Protein AF-A0A7S0J703-F1 (afdb_monomer_lite)

Secondary structure (DSSP, 8-state):
--TTHHHHHHHHHHHHHHHHT-B-TT--B-SS-HHHHHHHHHHHHHHHHHHHS-HHHHHHHHHHT-S---S--SS-S--HHHHHHHHHH-TT-HHHHHHHHHHHHHHHHH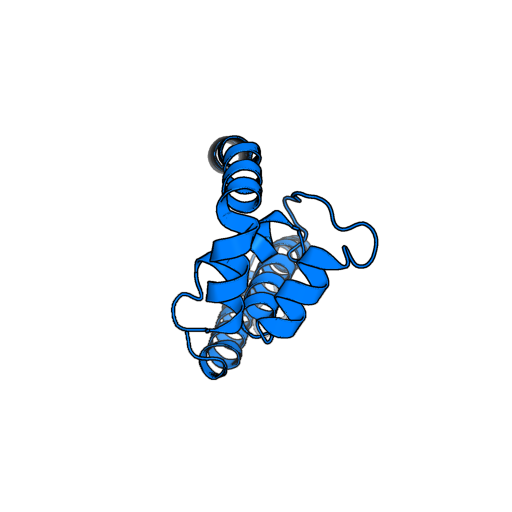HHHHHHHHHHHHHHHHHHHHH--

Sequence (133 aa):
FRVDDGAALLHDVQLLRDFFVAADEAGVAHGLPREEVQRCIARLEGLVLLMCRPSSELVLDFQVSVGAAPEWHPTEPLTKYSLARVLLHRRADPVATAFVSENKAQLRSLLAKHRPKLELVKERHSEQILSGF

Foldseek 3Di:
DDLVVLVVVLVVLVVVLCVQQDDDPVRHTPHDDNVVSCQVSVLVNLLSVLLNDDLVVLLCCLVVVPDPADLDDPRHNDHNLSSLVSLVVPCVDPSSVVSCVVCVVVSVVSNVVCVVVVVVVVVVVVVVVVVVD

pLDDT: mean 81.32, std 13.59, range [42.0, 95.19]

Organism: NCBI:txid127549

Structure (mmCIF, N/CA/C/O backbone):
data_AF-A0A7S0J703-F1
#
_entry.id   AF-A0A7S0J703-F1
#
loop_
_atom_site.group_PDB
_atom_site.id
_atom_site.type_symbol
_atom_site.label_atom_id
_atom_site.label_alt_id
_atom_site.label_comp_id
_atom_site.label_asym_id
_atom_site.label_entity_id
_atom_site.label_seq_id
_atom_site.pdbx_PDB_ins_code
_atom_site.Cartn_x
_atom_site.Cartn_y
_atom_site.Cartn_z
_atom_site.occupancy
_atom_site.B_iso_or_equiv
_atom_site.auth_seq_id
_atom_site.auth_comp_id
_atom_site.auth_asym_id
_atom_site.auth_atom_id
_atom_site.pdbx_PDB_model_num
ATOM 1 N N . PHE A 1 1 ? 5.628 -13.374 -1.933 1.00 49.22 1 PHE A N 1
ATOM 2 C CA . PHE A 1 1 ? 4.383 -12.606 -2.012 1.00 49.22 1 PHE A CA 1
ATOM 3 C C . PHE A 1 1 ? 3.707 -12.971 -3.313 1.00 49.22 1 PHE A C 1
ATOM 5 O O . PHE A 1 1 ? 4.147 -12.536 -4.374 1.00 49.22 1 PHE A O 1
ATOM 12 N N . ARG A 1 2 ? 2.754 -13.893 -3.238 1.00 54.97 2 ARG A N 1
ATOM 13 C CA . ARG A 1 2 ? 1.817 -14.186 -4.320 1.00 54.97 2 ARG A CA 1
ATOM 14 C C . ARG A 1 2 ? 0.680 -13.167 -4.238 1.00 54.97 2 ARG A C 1
ATOM 16 O O . ARG A 1 2 ? 0.432 -12.617 -3.170 1.00 54.97 2 ARG A O 1
ATOM 23 N N . VAL A 1 3 ? 0.017 -12.891 -5.358 1.00 55.12 3 VAL A N 1
ATOM 24 C CA . VAL A 1 3 ? -1.124 -11.953 -5.406 1.00 55.12 3 VAL A CA 1
ATOM 25 C C . VAL A 1 3 ? -2.235 -12.391 -4.433 1.00 55.12 3 VAL A C 1
ATOM 27 O O . VAL A 1 3 ? -2.869 -11.547 -3.808 1.00 55.12 3 VAL A O 1
ATOM 30 N N . ASP A 1 4 ? -2.366 -13.701 -4.208 1.00 60.19 4 ASP A N 1
ATOM 31 C CA . ASP A 1 4 ? -3.356 -14.307 -3.308 1.00 60.19 4 ASP A CA 1
ATOM 32 C C . ASP A 1 4 ? -3.070 -14.085 -1.808 1.00 60.19 4 ASP A C 1
ATOM 34 O O . ASP A 1 4 ? -3.992 -14.137 -0.995 1.00 60.19 4 ASP A O 1
ATOM 38 N N . ASP A 1 5 ? -1.827 -13.758 -1.425 1.00 69.88 5 ASP A N 1
ATOM 39 C CA . ASP A 1 5 ? -1.462 -13.461 -0.024 1.00 69.88 5 ASP A CA 1
ATOM 40 C C . ASP A 1 5 ? -2.113 -12.146 0.464 1.00 69.88 5 ASP A C 1
ATOM 42 O O . ASP A 1 5 ? -2.181 -11.860 1.660 1.00 69.88 5 ASP A O 1
ATOM 46 N N . GLY A 1 6 ? -2.594 -11.327 -0.476 1.00 73.50 6 GLY A N 1
ATOM 47 C CA . GLY A 1 6 ? -3.170 -10.015 -0.228 1.00 73.50 6 GLY A CA 1
ATOM 48 C C . GLY A 1 6 ? -4.477 -10.023 0.557 1.00 73.50 6 GLY A C 1
ATOM 49 O O . GLY A 1 6 ? -4.654 -9.215 1.467 1.00 73.50 6 GLY A O 1
ATOM 50 N N . ALA A 1 7 ? -5.383 -10.946 0.227 1.00 76.88 7 ALA A N 1
ATOM 51 C CA . ALA A 1 7 ? -6.689 -11.042 0.878 1.00 76.88 7 ALA A CA 1
ATOM 52 C C . ALA A 1 7 ? -6.562 -11.507 2.336 1.00 76.88 7 ALA A C 1
ATOM 54 O O . ALA A 1 7 ? -7.205 -10.942 3.219 1.00 76.88 7 ALA A O 1
ATOM 55 N N . ALA A 1 8 ? -5.684 -12.483 2.589 1.00 84.00 8 ALA A N 1
ATOM 56 C CA . ALA A 1 8 ? -5.376 -12.948 3.939 1.00 84.00 8 ALA A CA 1
ATOM 57 C C . ALA A 1 8 ? -4.751 -11.828 4.783 1.00 84.00 8 ALA A C 1
ATOM 59 O O . ALA A 1 8 ? -5.215 -11.555 5.884 1.00 84.00 8 ALA A O 1
ATOM 60 N N . LEU A 1 9 ? -3.777 -11.096 4.232 1.00 85.81 9 LEU A N 1
ATOM 61 C CA . LEU A 1 9 ? -3.149 -9.993 4.957 1.00 85.81 9 LEU A CA 1
ATOM 62 C C . LEU A 1 9 ? -4.119 -8.830 5.223 1.00 85.81 9 LEU A C 1
ATOM 64 O O . LEU A 1 9 ? -4.038 -8.187 6.267 1.00 85.81 9 LEU A O 1
ATOM 68 N N . LEU A 1 10 ? -5.044 -8.543 4.302 1.00 87.06 10 LEU A N 1
ATOM 69 C CA . LEU A 1 10 ? -6.074 -7.529 4.529 1.00 87.06 10 LEU A CA 1
ATOM 70 C C . LEU A 1 10 ? -7.024 -7.952 5.657 1.00 87.06 10 LEU A C 1
ATOM 72 O O . LEU A 1 10 ? -7.388 -7.121 6.487 1.00 87.06 10 LEU A O 1
ATOM 76 N N . HIS A 1 11 ? -7.378 -9.237 5.715 1.00 87.88 11 HIS A N 1
ATOM 77 C CA . HIS A 1 11 ? -8.154 -9.793 6.818 1.00 87.88 11 HIS A CA 1
ATOM 78 C C . HIS A 1 11 ? -7.411 -9.669 8.157 1.00 87.88 11 HIS A C 1
ATOM 80 O O . HIS A 1 11 ? -7.991 -9.191 9.129 1.00 87.88 11 HIS A O 1
ATOM 86 N N . ASP A 1 12 ? -6.114 -9.983 8.199 1.00 89.31 12 ASP A N 1
ATOM 87 C CA . ASP A 1 12 ? -5.293 -9.819 9.407 1.00 89.31 12 ASP A CA 1
ATOM 88 C C . ASP A 1 12 ? -5.249 -8.355 9.881 1.00 89.31 12 ASP A C 1
ATOM 90 O O . ASP A 1 12 ? -5.334 -8.071 11.076 1.00 89.31 12 ASP A O 1
ATOM 94 N N . VAL A 1 13 ? -5.171 -7.397 8.951 1.00 90.50 13 VAL A N 1
ATOM 95 C CA . VAL A 1 13 ? -5.228 -5.962 9.278 1.00 90.50 13 VAL A CA 1
ATOM 96 C C . VAL A 1 13 ? -6.594 -5.565 9.852 1.00 90.50 13 VAL A C 1
ATOM 98 O O . VAL A 1 13 ? -6.654 -4.762 10.786 1.00 90.50 13 VAL A O 1
ATOM 101 N N . GLN A 1 14 ? -7.688 -6.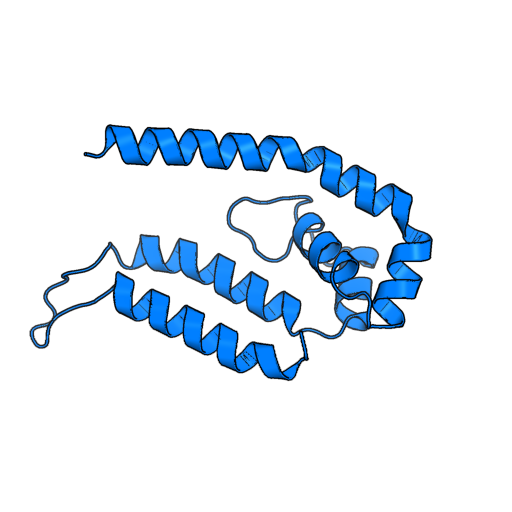148 9.358 1.00 89.38 14 GLN A N 1
ATOM 102 C CA . GLN A 1 14 ? -9.026 -5.929 9.918 1.00 89.38 14 GLN A CA 1
ATOM 103 C C . GLN A 1 14 ? -9.157 -6.517 11.328 1.00 89.38 14 GLN A C 1
ATOM 105 O O . GLN A 1 14 ? -9.688 -5.847 12.211 1.00 89.38 14 GLN A O 1
ATOM 110 N N . LEU A 1 15 ? -8.608 -7.710 11.571 1.00 90.62 15 LEU A N 1
ATOM 111 C CA . LEU A 1 15 ? -8.570 -8.307 12.908 1.00 90.62 15 LEU A CA 1
ATOM 112 C C . LEU A 1 15 ? -7.792 -7.432 13.897 1.00 90.62 15 LEU A C 1
ATOM 114 O O . LEU A 1 15 ? -8.246 -7.222 15.020 1.00 90.62 15 LEU A O 1
ATOM 118 N N . LEU A 1 16 ? -6.656 -6.862 13.477 1.00 90.38 16 LEU A N 1
ATOM 119 C CA . LEU A 1 16 ? -5.899 -5.914 14.302 1.00 90.38 16 LEU A CA 1
ATOM 120 C C . LEU A 1 16 ? -6.732 -4.679 14.653 1.00 90.38 16 LEU A C 1
ATOM 122 O O . LEU A 1 16 ? -6.746 -4.260 15.809 1.00 90.38 16 LEU A O 1
ATOM 126 N N . ARG A 1 17 ? -7.446 -4.103 13.679 1.00 91.31 17 ARG A N 1
ATOM 127 C CA . ARG A 1 17 ? -8.349 -2.972 13.930 1.00 91.31 17 ARG A CA 1
ATOM 128 C C . ARG A 1 17 ? -9.370 -3.323 15.003 1.00 91.31 17 ARG A C 1
ATOM 130 O O . ARG A 1 17 ? -9.524 -2.557 15.949 1.00 91.31 17 ARG A O 1
ATOM 137 N N . ASP A 1 18 ? -10.046 -4.454 14.839 1.00 89.31 18 ASP A N 1
ATOM 138 C CA . ASP A 1 18 ? -11.145 -4.873 15.707 1.00 89.31 18 ASP A CA 1
ATOM 139 C C . ASP A 1 18 ? -10.647 -5.173 17.128 1.00 89.31 18 ASP A C 1
ATOM 141 O O . ASP A 1 18 ? -11.291 -4.776 18.098 1.00 89.31 18 ASP A O 1
ATOM 145 N N . PHE A 1 19 ? -9.449 -5.750 17.256 1.00 90.75 19 PHE A N 1
ATOM 146 C CA . PHE A 1 19 ? -8.770 -5.927 18.537 1.00 90.75 19 PHE A CA 1
ATOM 147 C C . PHE A 1 19 ? -8.488 -4.590 19.240 1.00 90.75 19 PHE A C 1
ATOM 149 O O . PHE A 1 19 ? -8.769 -4.438 20.426 1.00 90.75 19 PHE A O 1
ATOM 156 N N . PHE A 1 20 ? -7.963 -3.593 18.521 1.00 91.50 20 PHE A N 1
ATOM 157 C CA . PHE A 1 20 ? -7.607 -2.308 19.130 1.00 91.50 20 PHE A CA 1
ATOM 158 C C . PHE A 1 20 ? -8.804 -1.404 19.432 1.00 91.50 20 PHE A C 1
ATOM 160 O O . PHE A 1 20 ? -8.668 -0.541 20.290 1.00 91.50 20 PHE A O 1
ATOM 167 N N . VAL A 1 21 ? -9.957 -1.575 18.776 1.00 92.19 21 VAL A N 1
ATOM 168 C CA . VAL A 1 21 ? -11.198 -0.826 19.085 1.00 92.19 21 VAL A CA 1
ATOM 169 C C . VAL A 1 21 ? -12.190 -1.639 19.915 1.00 92.19 21 VAL A C 1
ATOM 171 O O . VAL A 1 21 ? -13.380 -1.313 19.929 1.00 92.19 21 VAL A O 1
ATOM 174 N N . ALA A 1 22 ? -11.717 -2.710 20.559 1.00 89.38 22 ALA A N 1
ATOM 175 C CA . ALA A 1 22 ? -12.558 -3.662 21.264 1.00 89.38 22 ALA A CA 1
ATOM 176 C C . ALA A 1 22 ? -13.512 -2.968 22.247 1.00 89.38 22 ALA A C 1
ATOM 178 O O . ALA A 1 22 ? -13.133 -2.076 23.015 1.00 89.38 22 ALA A O 1
ATOM 179 N N . ALA A 1 23 ? -14.760 -3.415 22.211 1.00 87.88 23 ALA A N 1
ATOM 180 C CA . ALA A 1 23 ? -15.800 -3.052 23.152 1.00 87.88 23 ALA A CA 1
ATOM 181 C C . ALA A 1 23 ? -16.442 -4.336 23.683 1.00 87.88 23 ALA A C 1
ATOM 183 O O . ALA A 1 23 ? -16.421 -5.363 23.000 1.00 87.88 23 ALA A O 1
ATOM 184 N N . ASP A 1 24 ? -16.976 -4.287 24.898 1.00 88.94 24 ASP A N 1
ATOM 185 C CA . ASP A 1 24 ? -17.734 -5.410 25.445 1.00 88.94 24 ASP A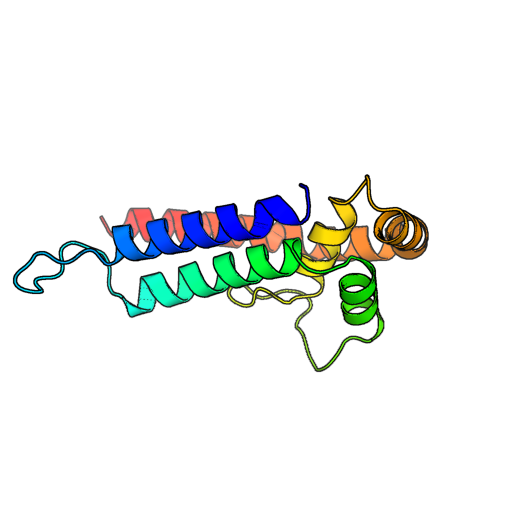 CA 1
ATOM 186 C C . ASP A 1 24 ? -19.148 -5.495 24.846 1.00 88.94 24 ASP A C 1
ATOM 188 O O . ASP A 1 24 ? -19.560 -4.678 24.018 1.00 88.94 24 ASP A O 1
ATOM 192 N N . GLU A 1 25 ? -19.908 -6.502 25.273 1.00 87.06 25 GLU A N 1
ATOM 193 C CA . GLU A 1 25 ? -21.282 -6.743 24.817 1.00 87.06 25 GLU A CA 1
ATOM 194 C C . GLU A 1 25 ? -22.246 -5.591 25.153 1.00 87.06 25 GLU A C 1
ATOM 196 O O . GLU A 1 25 ? -23.275 -5.438 24.495 1.00 87.06 25 GLU A O 1
ATOM 201 N N . ALA A 1 26 ? -21.911 -4.755 26.143 1.00 88.50 26 ALA A N 1
ATOM 202 C CA . ALA A 1 26 ? -22.675 -3.567 26.518 1.00 88.50 26 ALA A CA 1
ATOM 203 C C . ALA A 1 26 ? -22.248 -2.309 25.733 1.00 88.50 26 ALA A C 1
ATOM 205 O O . ALA A 1 26 ? -22.834 -1.240 25.915 1.00 88.50 26 ALA A O 1
ATOM 206 N N . GLY A 1 27 ? -21.248 -2.422 24.851 1.00 83.06 27 GLY A N 1
ATOM 207 C CA . GLY A 1 27 ? -20.716 -1.321 24.052 1.00 83.06 27 GLY A CA 1
ATOM 208 C C . GLY A 1 27 ? -19.720 -0.431 24.798 1.00 83.06 27 GLY A C 1
ATOM 209 O O . GLY A 1 27 ? -19.380 0.643 24.296 1.00 83.06 27 GLY A O 1
ATOM 210 N N . VAL A 1 28 ? -19.236 -0.847 25.973 1.00 86.94 28 VAL A N 1
ATOM 211 C CA . VAL A 1 28 ? -18.196 -0.117 26.708 1.00 86.94 28 VAL A CA 1
ATOM 212 C C . VAL A 1 28 ? -16.859 -0.349 26.016 1.00 86.94 28 VAL A C 1
ATOM 214 O O . VAL A 1 28 ? -16.454 -1.488 25.787 1.00 86.94 28 VAL A O 1
ATOM 217 N N . ALA A 1 29 ? -16.171 0.737 25.667 1.00 86.88 29 ALA A N 1
ATOM 218 C CA . ALA A 1 29 ? -14.867 0.671 25.022 1.00 86.88 29 ALA A CA 1
ATOM 219 C C . ALA A 1 29 ? -13.788 0.204 26.014 1.00 86.88 29 ALA A C 1
ATOM 221 O O . ALA A 1 29 ? -13.576 0.838 27.045 1.00 86.88 29 ALA A O 1
ATOM 222 N N . HIS A 1 30 ? -13.078 -0.868 25.657 1.00 87.56 30 HIS A N 1
ATOM 223 C CA . HIS A 1 30 ? -11.892 -1.373 26.369 1.00 87.56 30 HIS A CA 1
ATOM 224 C C . HIS A 1 30 ? -10.602 -1.166 25.561 1.00 87.56 30 HIS A C 1
ATOM 226 O O . HIS A 1 30 ? -9.503 -1.406 26.057 1.00 87.56 30 HIS A O 1
ATOM 232 N N . GLY A 1 31 ? -10.741 -0.736 24.306 1.00 87.50 31 GLY A N 1
ATOM 233 C CA . GLY A 1 31 ? -9.648 -0.433 23.394 1.00 87.50 31 GLY A CA 1
ATOM 234 C C . GLY A 1 31 ? -9.282 1.052 23.307 1.00 87.50 31 GLY A C 1
ATOM 235 O O . GLY A 1 31 ? -9.686 1.891 24.110 1.00 87.50 31 GLY A O 1
ATOM 236 N N . LEU A 1 32 ? -8.502 1.370 22.279 1.00 89.88 32 LEU A N 1
ATOM 237 C CA . LEU A 1 32 ? -8.094 2.719 21.904 1.00 89.88 32 LEU A CA 1
ATOM 238 C C . LEU A 1 32 ? -9.234 3.491 21.212 1.00 89.88 32 LEU A C 1
ATOM 240 O O . LEU A 1 32 ? -10.165 2.884 20.666 1.00 89.88 32 LEU A O 1
ATOM 244 N N . PRO A 1 33 ? -9.147 4.835 21.146 1.00 89.06 33 PRO A N 1
ATOM 245 C CA . PRO A 1 33 ? -10.104 5.645 20.404 1.00 89.06 33 PRO A CA 1
ATOM 246 C C . PRO A 1 33 ? -10.206 5.205 18.939 1.00 89.06 33 PRO A C 1
ATOM 248 O O . PRO A 1 33 ? -9.213 5.153 18.207 1.00 89.06 33 PRO A O 1
ATOM 251 N N . ARG A 1 34 ? -11.434 4.927 18.486 1.00 86.38 34 ARG A N 1
ATOM 252 C CA . ARG A 1 34 ? -11.712 4.397 17.141 1.00 86.38 34 ARG A CA 1
ATOM 253 C C . ARG A 1 34 ? -11.089 5.238 16.027 1.00 86.38 34 ARG A C 1
ATOM 255 O O . ARG A 1 34 ? -10.544 4.672 15.085 1.00 86.38 34 ARG A O 1
ATOM 262 N N . GLU A 1 35 ? -11.141 6.561 16.139 1.00 86.94 35 GLU A N 1
ATOM 263 C CA . GLU A 1 35 ? -10.590 7.479 15.134 1.00 86.94 35 GLU A CA 1
ATOM 264 C C . GLU A 1 35 ? -9.061 7.384 15.010 1.00 86.94 35 GLU A C 1
ATOM 266 O O . GLU A 1 35 ? -8.505 7.502 13.917 1.00 86.94 35 GLU A O 1
ATOM 271 N N . GLU A 1 36 ? -8.352 7.148 16.115 1.00 83.69 36 GLU A N 1
ATOM 272 C CA . GLU A 1 36 ? -6.897 6.976 16.107 1.00 83.69 36 GLU A CA 1
ATOM 273 C C . GLU A 1 36 ? -6.507 5.650 15.463 1.00 83.69 36 GLU A C 1
ATOM 275 O O . GLU A 1 36 ? -5.654 5.617 14.571 1.00 83.69 36 GLU A O 1
ATOM 280 N N . VAL A 1 37 ? -7.200 4.573 15.841 1.00 87.75 37 VAL A N 1
ATOM 281 C CA . VAL A 1 37 ? -6.989 3.249 15.249 1.00 87.75 37 VAL A CA 1
ATOM 282 C C . VAL A 1 37 ? -7.311 3.273 13.756 1.00 87.75 37 VAL A C 1
ATOM 284 O O . VAL A 1 37 ? -6.514 2.789 12.958 1.00 87.75 37 VAL A O 1
ATOM 287 N N . GLN A 1 38 ? -8.420 3.896 13.346 1.00 87.19 38 GLN A N 1
ATOM 288 C CA . GLN A 1 38 ? -8.797 4.020 11.936 1.00 87.19 38 GLN A CA 1
ATOM 289 C C . GLN A 1 38 ? -7.735 4.748 11.109 1.00 87.19 38 GLN A C 1
ATOM 291 O O . GLN A 1 38 ? -7.410 4.287 10.016 1.00 87.19 38 GLN A O 1
ATOM 296 N N . ARG A 1 39 ? -7.139 5.835 11.620 1.00 82.88 39 ARG A N 1
ATOM 297 C CA . ARG A 1 39 ? -6.056 6.543 10.911 1.00 82.88 39 ARG A CA 1
ATOM 298 C C . ARG A 1 39 ? -4.823 5.660 10.702 1.00 82.88 39 ARG A C 1
ATOM 300 O O . ARG A 1 39 ? -4.240 5.676 9.618 1.00 82.88 39 ARG A O 1
ATOM 307 N N . CYS A 1 40 ? -4.434 4.880 11.710 1.00 80.69 40 CYS A N 1
ATOM 308 C CA . CYS A 1 40 ? -3.299 3.958 11.616 1.00 80.69 40 CYS A CA 1
ATOM 309 C C . CYS A 1 40 ? -3.586 2.780 10.672 1.00 80.69 40 CYS A C 1
ATOM 311 O O . CYS A 1 40 ? -2.753 2.438 9.828 1.00 80.69 40 CYS A O 1
ATOM 313 N N . ILE A 1 41 ? -4.776 2.191 10.785 1.00 89.88 41 ILE A N 1
ATOM 314 C CA . ILE A 1 41 ? -5.204 1.033 9.998 1.00 89.88 41 ILE A CA 1
ATOM 315 C C . ILE A 1 41 ? -5.396 1.400 8.528 1.00 89.88 41 ILE A C 1
ATOM 317 O O . ILE A 1 41 ? -4.890 0.679 7.675 1.00 89.88 41 ILE A O 1
ATOM 321 N N . ALA A 1 42 ? -6.004 2.548 8.213 1.00 87.88 42 ALA A N 1
ATOM 322 C CA . ALA A 1 42 ? -6.224 2.979 6.830 1.00 87.88 42 ALA A CA 1
ATOM 323 C C . ALA A 1 42 ? -4.917 3.045 6.020 1.00 87.88 42 ALA A C 1
ATOM 325 O O . ALA A 1 42 ? -4.869 2.685 4.840 1.00 87.88 42 ALA A O 1
ATOM 326 N N . ARG A 1 43 ? -3.814 3.451 6.663 1.00 87.00 43 ARG A N 1
ATOM 327 C CA . ARG A 1 43 ? -2.491 3.432 6.032 1.00 87.00 43 ARG A CA 1
ATOM 328 C C . ARG A 1 43 ? -2.013 2.005 5.761 1.00 87.00 43 ARG A C 1
ATOM 330 O O . ARG A 1 43 ? -1.486 1.747 4.680 1.00 87.00 43 ARG A O 1
ATOM 337 N N . LEU A 1 44 ? -2.152 1.097 6.728 1.00 88.06 44 LEU A N 1
ATOM 338 C CA . LEU A 1 44 ? -1.756 -0.306 6.570 1.00 88.06 44 LEU A CA 1
ATOM 339 C C . LEU A 1 44 ? -2.582 -0.994 5.483 1.00 88.06 44 LEU A C 1
ATOM 341 O O . LEU A 1 44 ? -1.996 -1.590 4.584 1.00 88.06 44 LEU A O 1
ATOM 345 N N . GLU A 1 45 ? -3.905 -0.835 5.502 1.00 89.62 45 GLU A N 1
ATOM 346 C CA . GLU A 1 45 ? -4.814 -1.352 4.474 1.00 89.62 45 GLU A CA 1
ATOM 347 C C . GLU A 1 45 ? -4.396 -0.864 3.085 1.00 89.62 45 GLU A C 1
ATOM 349 O O . GLU A 1 45 ? -4.221 -1.664 2.168 1.00 89.62 45 GLU A O 1
ATOM 354 N N . GLY A 1 46 ? -4.125 0.433 2.931 1.00 88.81 46 GLY A N 1
ATOM 355 C CA . GLY A 1 46 ? -3.671 0.971 1.653 1.00 88.81 46 GLY A CA 1
ATOM 356 C C . GLY A 1 46 ? -2.316 0.422 1.193 1.00 88.81 46 GLY A C 1
ATOM 357 O O . GLY A 1 46 ? -2.124 0.191 -0.001 1.00 88.81 46 GLY A O 1
ATOM 358 N N . LEU A 1 47 ? -1.374 0.171 2.109 1.00 88.44 47 LEU A N 1
ATOM 359 C CA . LEU A 1 47 ? -0.103 -0.480 1.770 1.00 88.44 47 LEU A CA 1
ATOM 360 C C . LEU A 1 47 ? -0.315 -1.934 1.333 1.00 88.44 47 LEU A C 1
ATOM 362 O O . LEU A 1 47 ? 0.303 -2.362 0.359 1.00 88.44 47 LEU A O 1
ATOM 366 N N . VAL A 1 48 ? -1.200 -2.673 2.007 1.00 89.25 48 VAL A N 1
ATOM 367 C CA . VAL A 1 48 ? -1.572 -4.040 1.615 1.00 89.25 48 VAL A CA 1
ATOM 368 C C . VAL A 1 48 ? -2.192 -4.038 0.224 1.00 89.25 48 VAL A C 1
ATOM 370 O O . VAL A 1 48 ? -1.727 -4.775 -0.643 1.00 89.25 48 VAL A O 1
ATOM 373 N N . LEU A 1 49 ? -3.153 -3.151 -0.040 1.00 88.19 49 LEU A N 1
ATOM 374 C CA . LEU A 1 49 ? -3.782 -3.015 -1.354 1.00 88.19 49 LEU A CA 1
ATOM 375 C C . LEU A 1 49 ? -2.751 -2.723 -2.452 1.00 88.19 49 LEU A C 1
ATOM 377 O O . LEU A 1 49 ? -2.792 -3.345 -3.512 1.00 88.19 49 LEU A O 1
ATOM 381 N N . LEU A 1 50 ? -1.761 -1.861 -2.192 1.00 88.38 50 LEU A N 1
ATOM 382 C CA . LEU A 1 50 ? -0.666 -1.620 -3.140 1.00 88.38 50 LEU A CA 1
ATOM 383 C C . LEU A 1 50 ? 0.149 -2.880 -3.438 1.00 88.38 50 LEU A C 1
ATOM 385 O O . LEU A 1 50 ? 0.520 -3.111 -4.588 1.00 88.38 50 LEU A O 1
ATOM 389 N N . MET A 1 51 ? 0.406 -3.720 -2.433 1.00 86.81 51 MET A N 1
ATOM 390 C CA . MET A 1 51 ? 1.103 -4.993 -2.635 1.00 86.81 51 MET A CA 1
ATOM 391 C C . MET A 1 51 ? 0.288 -6.016 -3.432 1.00 86.81 51 MET A C 1
ATOM 393 O O . MET A 1 51 ? 0.895 -6.931 -3.991 1.00 86.81 51 MET A O 1
ATOM 397 N N . CYS A 1 52 ? -1.031 -5.853 -3.534 1.00 86.94 52 CYS A N 1
ATOM 398 C CA . CYS A 1 52 ? -1.910 -6.744 -4.296 1.00 86.94 52 CYS A CA 1
ATOM 399 C C . CYS A 1 52 ? -2.039 -6.340 -5.769 1.00 86.94 52 CYS A C 1
ATOM 401 O O . CYS A 1 52 ? -2.360 -7.173 -6.612 1.00 86.94 52 CYS A O 1
ATOM 403 N N . ARG A 1 53 ? -1.789 -5.069 -6.101 1.00 89.12 53 ARG A N 1
ATOM 404 C CA . ARG A 1 53 ? -2.004 -4.552 -7.460 1.00 89.12 53 ARG A CA 1
ATOM 405 C C . ARG A 1 53 ? -0.983 -5.085 -8.467 1.00 89.12 53 ARG A C 1
ATOM 407 O O . ARG A 1 53 ? 0.183 -5.240 -8.097 1.00 89.12 53 ARG A O 1
ATOM 414 N N . PRO A 1 54 ? -1.348 -5.311 -9.739 1.00 91.38 54 PRO A N 1
ATOM 415 C CA . PRO A 1 54 ? -0.411 -5.720 -10.787 1.00 91.38 54 PRO A CA 1
ATOM 416 C C . PRO A 1 54 ? 0.775 -4.761 -10.935 1.00 91.38 54 PRO A C 1
ATOM 418 O O . PRO A 1 54 ? 0.622 -3.545 -10.831 1.00 91.38 54 PRO A O 1
ATOM 421 N N . SER A 1 55 ? 1.977 -5.281 -11.205 1.00 92.50 55 SER A N 1
ATOM 422 C CA . SER A 1 55 ? 3.164 -4.420 -11.358 1.00 92.50 55 SER A CA 1
ATOM 423 C C . SER A 1 55 ? 3.056 -3.467 -12.545 1.00 92.50 55 SER A C 1
ATOM 425 O O . SER A 1 55 ? 3.591 -2.369 -12.466 1.00 92.50 55 SER A O 1
ATOM 427 N N . SER A 1 56 ? 2.334 -3.838 -13.606 1.00 92.69 56 SER A N 1
ATOM 428 C CA . SER A 1 56 ? 2.035 -2.949 -14.736 1.00 92.69 56 SER A CA 1
ATOM 429 C C . SER A 1 56 ? 1.279 -1.693 -14.299 1.00 92.69 56 SER A C 1
ATOM 431 O O . SER A 1 56 ? 1.646 -0.594 -14.703 1.00 92.69 56 SER A O 1
ATOM 433 N N . GLU A 1 57 ? 0.282 -1.834 -13.425 1.00 91.81 57 GLU A N 1
ATOM 434 C CA . GLU A 1 57 ? -0.448 -0.695 -12.865 1.00 91.81 57 GLU A CA 1
ATOM 435 C C . GLU A 1 57 ? 0.429 0.148 -11.942 1.00 91.81 57 GLU A C 1
ATOM 437 O O . GLU A 1 57 ? 0.389 1.369 -12.005 1.00 91.81 57 GLU A O 1
ATOM 442 N N . LEU A 1 58 ? 1.253 -0.484 -11.101 1.00 90.81 58 LEU A N 1
ATOM 443 C CA . LEU A 1 58 ? 2.149 0.250 -10.204 1.00 90.81 58 LEU A CA 1
ATOM 444 C C . LEU A 1 58 ? 3.216 1.042 -10.972 1.00 90.81 58 LEU A C 1
ATOM 446 O O . LEU A 1 58 ? 3.573 2.148 -10.569 1.00 90.81 58 LEU A O 1
ATOM 450 N N . VAL A 1 59 ? 3.737 0.473 -12.064 1.00 91.56 59 VAL A N 1
ATOM 451 C CA . VAL A 1 59 ? 4.662 1.158 -12.974 1.00 91.56 59 VAL A CA 1
ATOM 452 C C . VAL A 1 59 ? 3.959 2.325 -13.652 1.00 91.56 59 VAL A C 1
ATOM 454 O O . VAL A 1 59 ? 4.512 3.424 -13.661 1.00 91.56 59 VAL A O 1
ATOM 457 N N . LEU A 1 60 ? 2.737 2.113 -14.149 1.00 90.44 60 LEU A N 1
ATOM 458 C CA . LEU A 1 60 ? 1.928 3.176 -14.733 1.00 90.44 60 LEU A CA 1
ATOM 459 C C . LEU A 1 60 ? 1.701 4.302 -13.719 1.00 90.44 60 LEU A C 1
ATOM 461 O O . LEU A 1 60 ? 1.977 5.451 -14.033 1.00 90.44 60 LEU A O 1
ATOM 465 N N . ASP A 1 61 ? 1.306 3.998 -12.485 1.00 88.81 61 ASP A N 1
ATOM 466 C CA . ASP A 1 61 ? 1.102 5.005 -11.438 1.00 88.81 61 ASP A CA 1
ATOM 467 C C . ASP A 1 61 ? 2.387 5.768 -11.103 1.00 88.81 61 ASP A C 1
ATOM 469 O O . ASP A 1 61 ? 2.366 6.985 -10.893 1.00 88.81 61 ASP A O 1
ATOM 473 N N . PHE A 1 62 ? 3.523 5.067 -11.076 1.00 88.19 62 PHE A N 1
ATOM 474 C CA . PHE A 1 62 ? 4.820 5.685 -10.833 1.00 88.19 62 PHE A CA 1
ATOM 475 C C . PHE A 1 62 ? 5.225 6.632 -11.973 1.00 88.19 62 PHE A C 1
ATOM 477 O O . PHE A 1 62 ? 5.713 7.734 -11.711 1.00 88.19 62 PHE A O 1
ATOM 484 N N . GLN A 1 63 ? 5.030 6.209 -13.226 1.00 84.69 63 GLN A N 1
ATOM 485 C CA . GLN A 1 63 ? 5.419 6.944 -14.434 1.00 84.69 63 GLN A CA 1
ATOM 486 C C . GLN A 1 63 ? 4.457 8.088 -14.752 1.00 84.69 63 GLN A C 1
ATOM 488 O O . GLN A 1 63 ? 4.879 9.233 -14.904 1.00 84.69 63 GLN A O 1
ATOM 493 N N . VAL A 1 64 ? 3.160 7.785 -14.810 1.00 75.69 64 VAL A N 1
ATOM 494 C CA . VAL A 1 64 ? 2.092 8.732 -15.152 1.00 75.69 64 VAL A CA 1
ATOM 495 C C . VAL A 1 64 ? 1.899 9.758 -14.039 1.00 75.69 64 VAL A C 1
ATOM 497 O O . VAL A 1 64 ? 1.332 10.815 -14.290 1.00 75.69 64 VAL A O 1
ATOM 500 N N . SER A 1 65 ? 2.447 9.525 -12.837 1.00 63.25 65 SER A N 1
ATOM 501 C CA . SER A 1 65 ? 2.310 10.446 -11.705 1.00 63.25 65 SER A CA 1
ATOM 502 C C . SER A 1 65 ? 0.847 10.859 -11.541 1.00 63.25 65 SER A C 1
ATOM 504 O O . SER A 1 65 ? 0.564 12.052 -11.501 1.00 63.25 65 SER A O 1
ATOM 506 N N . VAL A 1 66 ? -0.086 9.898 -11.553 1.00 49.47 66 VAL A N 1
ATOM 507 C CA . VAL A 1 66 ? -1.523 10.198 -11.647 1.00 49.47 66 VAL A CA 1
ATOM 508 C C . VAL A 1 66 ? -1.944 11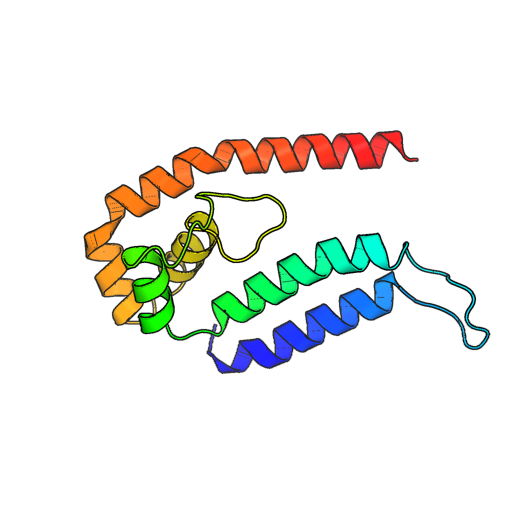.073 -10.453 1.00 49.47 66 VAL A C 1
ATOM 510 O O . VAL A 1 66 ? -2.169 10.585 -9.349 1.00 49.47 66 VAL A O 1
ATOM 513 N N . GLY A 1 67 ? -1.997 12.392 -10.671 1.00 50.38 67 GLY A N 1
ATOM 514 C CA . GLY A 1 67 ? -2.575 13.408 -9.792 1.00 50.38 67 GLY A CA 1
ATOM 515 C C . GLY A 1 67 ? -1.596 14.396 -9.149 1.00 50.38 67 GLY A C 1
ATOM 516 O O . GLY A 1 67 ? -1.350 15.468 -9.685 1.00 50.38 67 GLY A O 1
ATOM 517 N N . ALA A 1 68 ? -1.140 14.097 -7.934 1.00 59.38 68 ALA A N 1
ATOM 518 C CA . ALA A 1 68 ? -0.391 15.001 -7.049 1.00 59.38 68 ALA A CA 1
ATOM 519 C C . ALA A 1 68 ? 0.251 14.222 -5.884 1.00 59.38 68 ALA A C 1
ATOM 521 O O . ALA A 1 68 ? 0.510 14.785 -4.822 1.00 59.38 68 ALA A O 1
ATOM 522 N N . ALA A 1 69 ? 0.435 12.902 -6.045 1.00 65.38 69 ALA A N 1
ATOM 523 C CA . ALA A 1 69 ? 0.859 12.038 -4.953 1.00 65.38 69 ALA A CA 1
ATOM 524 C C . ALA A 1 69 ? 2.216 12.519 -4.414 1.00 65.38 69 ALA A C 1
ATOM 526 O O . ALA A 1 69 ? 3.176 12.642 -5.192 1.00 65.38 69 ALA A O 1
ATOM 527 N N . PRO A 1 70 ? 2.320 12.801 -3.106 1.00 76.75 70 PRO A N 1
ATOM 528 C CA . PRO A 1 70 ? 3.555 13.301 -2.544 1.00 76.75 70 PRO A CA 1
ATOM 529 C C . PRO A 1 70 ? 4.656 12.256 -2.727 1.00 76.75 70 PRO A C 1
ATOM 531 O O . PRO A 1 70 ? 4.422 11.041 -2.734 1.00 76.75 70 PRO A O 1
ATOM 534 N N . GLU A 1 71 ? 5.899 12.723 -2.849 1.00 87.00 71 GLU A N 1
ATOM 535 C CA . GLU A 1 71 ? 7.044 11.808 -2.870 1.00 87.00 71 GLU A CA 1
ATOM 536 C C . GLU A 1 71 ? 7.042 10.901 -1.630 1.00 87.00 71 GLU A C 1
ATOM 538 O O . GLU A 1 71 ? 7.396 9.727 -1.721 1.00 87.00 71 GLU A O 1
ATOM 543 N N . TRP A 1 72 ? 6.576 11.435 -0.495 1.00 85.56 72 TRP A N 1
ATOM 544 C CA . TRP A 1 72 ? 6.405 10.741 0.774 1.00 85.56 72 TRP A CA 1
ATOM 545 C C . TRP A 1 72 ? 5.338 11.430 1.633 1.00 85.56 72 TRP A C 1
ATOM 547 O O . TRP A 1 72 ? 5.295 12.659 1.682 1.00 85.56 72 TRP A O 1
ATOM 557 N N . HIS A 1 73 ? 4.565 10.644 2.380 1.00 83.94 73 HIS A N 1
ATOM 558 C CA . HIS A 1 73 ? 3.619 11.118 3.389 1.00 83.94 73 HIS A CA 1
ATOM 559 C C . HIS A 1 73 ? 3.587 10.139 4.577 1.00 83.94 73 HIS A C 1
ATOM 561 O O . HIS A 1 73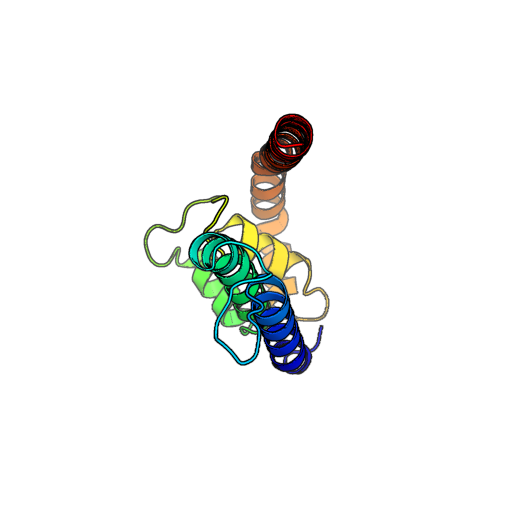 ? 3.696 8.925 4.365 1.00 83.94 73 HIS A O 1
ATOM 567 N N . PRO A 1 74 ? 3.435 10.614 5.827 1.00 78.50 74 PRO A N 1
ATOM 568 C CA . PRO A 1 74 ? 3.400 9.738 6.996 1.00 78.50 74 PRO A CA 1
ATOM 569 C C . PRO A 1 74 ? 2.092 8.954 7.129 1.00 78.50 74 PRO A C 1
ATOM 571 O O . PRO A 1 74 ? 2.083 7.939 7.815 1.00 78.50 74 PRO A O 1
ATOM 574 N N . THR A 1 75 ? 1.000 9.385 6.499 1.00 79.50 75 THR A N 1
ATOM 575 C CA . THR A 1 75 ? -0.310 8.718 6.623 1.00 79.50 75 THR A CA 1
ATOM 576 C C . THR A 1 75 ? -0.890 8.242 5.297 1.00 79.50 75 THR A C 1
ATOM 578 O O . THR A 1 75 ? -1.757 7.376 5.310 1.00 79.50 75 THR A O 1
ATOM 581 N N . GLU A 1 76 ? -0.400 8.734 4.153 1.00 85.06 76 GLU A N 1
ATOM 582 C CA . GLU A 1 76 ? -0.929 8.298 2.857 1.00 85.06 76 GLU A CA 1
ATOM 583 C C . GLU A 1 76 ? -0.186 7.044 2.378 1.00 85.06 76 GLU A C 1
ATOM 585 O O . GLU A 1 76 ? 1.051 7.010 2.389 1.00 85.06 76 GLU A O 1
ATOM 590 N N . PRO A 1 77 ? -0.912 5.998 1.956 1.00 86.38 77 PRO A N 1
ATOM 591 C CA . PRO A 1 77 ? -0.303 4.768 1.467 1.00 86.38 77 PRO A CA 1
ATOM 592 C C . PRO A 1 77 ? 0.270 4.933 0.053 1.00 86.38 77 PRO A C 1
ATOM 594 O O . PRO A 1 77 ? 1.373 4.449 -0.218 1.00 86.38 77 PRO A O 1
ATOM 597 N N . LEU A 1 78 ? -0.441 5.639 -0.836 1.00 87.94 78 LEU A N 1
ATOM 598 C CA . LEU A 1 78 ? -0.071 5.841 -2.238 1.00 87.94 78 LEU A CA 1
ATOM 599 C C . LEU A 1 78 ? 0.893 7.025 -2.380 1.00 87.94 78 LEU A C 1
ATOM 601 O O . LEU A 1 78 ? 0.494 8.168 -2.561 1.00 87.94 78 LEU A O 1
ATOM 605 N N . THR A 1 79 ? 2.187 6.730 -2.308 1.00 88.44 79 THR A N 1
ATOM 606 C CA . THR A 1 79 ? 3.266 7.709 -2.502 1.00 88.44 79 THR A CA 1
ATOM 607 C C . THR A 1 79 ? 4.291 7.157 -3.481 1.00 88.44 79 THR A C 1
ATOM 609 O O . THR A 1 79 ? 4.418 5.933 -3.621 1.00 88.44 79 THR A O 1
ATOM 612 N N . LYS A 1 80 ? 5.090 8.027 -4.116 1.00 88.75 80 LYS A N 1
ATOM 613 C CA . LYS A 1 80 ? 6.196 7.555 -4.974 1.00 88.75 80 LYS A CA 1
ATOM 614 C C . LYS A 1 80 ? 7.158 6.661 -4.191 1.00 88.75 80 LYS A C 1
ATOM 616 O O . LYS A 1 80 ? 7.646 5.666 -4.725 1.00 88.75 80 LYS A O 1
ATOM 621 N N . TYR A 1 81 ? 7.391 6.975 -2.916 1.00 89.62 81 TYR A N 1
ATOM 622 C CA . TYR A 1 81 ? 8.199 6.156 -2.018 1.00 89.62 81 TYR A CA 1
ATOM 623 C C . TYR A 1 81 ? 7.616 4.748 -1.815 1.00 89.62 81 TYR A C 1
ATOM 625 O O . TYR A 1 81 ? 8.341 3.761 -1.960 1.00 89.62 81 TYR A O 1
ATOM 633 N N . SER A 1 82 ? 6.319 4.629 -1.514 1.00 90.00 82 SER A N 1
ATOM 634 C CA . SER A 1 82 ? 5.653 3.330 -1.333 1.00 90.00 82 SER A CA 1
ATOM 635 C C . SER A 1 82 ? 5.686 2.494 -2.615 1.00 90.00 82 SER A C 1
ATOM 637 O O . SER A 1 82 ? 6.078 1.329 -2.570 1.00 90.00 82 SER A O 1
ATOM 639 N N . LEU A 1 83 ? 5.356 3.100 -3.761 1.00 90.69 83 LEU A N 1
ATOM 640 C CA . LEU A 1 83 ? 5.390 2.444 -5.073 1.00 90.69 83 LEU A CA 1
ATOM 641 C C . LEU A 1 83 ? 6.794 1.919 -5.401 1.00 90.69 83 LEU A C 1
ATOM 643 O O . LEU A 1 83 ? 6.956 0.748 -5.745 1.00 90.69 83 LEU A O 1
ATOM 647 N N . ALA A 1 84 ? 7.823 2.754 -5.211 1.00 90.62 84 ALA A N 1
ATOM 648 C CA . ALA A 1 84 ? 9.215 2.369 -5.425 1.00 90.62 84 ALA A CA 1
ATOM 649 C C . ALA A 1 84 ? 9.619 1.167 -4.565 1.00 90.62 84 ALA A C 1
ATOM 651 O O . ALA A 1 84 ? 10.270 0.246 -5.059 1.00 90.62 84 ALA A O 1
ATOM 652 N N . ARG A 1 85 ? 9.224 1.151 -3.285 1.00 90.38 85 ARG A N 1
ATOM 653 C CA . ARG A 1 85 ? 9.504 0.019 -2.395 1.00 90.38 85 ARG A CA 1
ATOM 654 C C . ARG A 1 85 ? 8.841 -1.259 -2.888 1.00 90.38 85 ARG A C 1
ATOM 656 O O . ARG A 1 85 ? 9.524 -2.275 -2.979 1.00 90.38 85 ARG A O 1
ATOM 663 N N . VAL A 1 86 ? 7.549 -1.216 -3.211 1.00 90.19 86 VAL A N 1
ATOM 664 C CA . VAL A 1 86 ? 6.821 -2.404 -3.680 1.00 90.19 86 VAL A CA 1
ATOM 665 C C . VAL A 1 86 ? 7.474 -2.962 -4.946 1.00 90.19 86 VAL A C 1
ATOM 667 O O . VAL A 1 86 ? 7.817 -4.143 -4.979 1.00 90.19 86 VAL A O 1
ATOM 670 N N . LEU A 1 87 ? 7.745 -2.112 -5.940 1.00 90.44 87 LEU A N 1
ATOM 671 C CA . LEU A 1 87 ? 8.396 -2.516 -7.190 1.00 90.44 87 LEU A CA 1
ATOM 672 C C . LEU A 1 87 ? 9.793 -3.120 -6.954 1.00 90.44 87 LEU A C 1
ATOM 674 O O . LEU A 1 87 ? 10.118 -4.156 -7.526 1.00 90.44 87 LEU A O 1
ATOM 678 N N . LEU A 1 88 ? 10.596 -2.552 -6.045 1.00 90.00 88 LEU A N 1
ATOM 679 C CA . LEU A 1 88 ? 11.918 -3.091 -5.689 1.00 90.00 88 LEU A CA 1
ATOM 680 C C . LEU A 1 88 ? 11.869 -4.453 -4.979 1.00 90.00 88 LEU A C 1
ATOM 682 O O . LEU A 1 88 ? 12.827 -5.229 -5.063 1.00 90.00 88 LEU A O 1
ATOM 686 N N . HIS A 1 89 ? 10.786 -4.747 -4.259 1.00 87.88 89 HIS A N 1
ATOM 687 C CA . HIS A 1 89 ? 10.613 -6.019 -3.559 1.00 87.88 89 HIS A CA 1
ATOM 688 C C . HIS A 1 89 ? 10.081 -7.139 -4.472 1.00 87.88 89 HIS A C 1
ATOM 690 O O . HIS A 1 89 ? 10.269 -8.316 -4.157 1.00 87.88 89 HIS A O 1
ATOM 696 N N . ARG A 1 90 ? 9.502 -6.815 -5.635 1.00 88.69 90 ARG A N 1
ATOM 697 C CA . ARG A 1 90 ? 8.927 -7.781 -6.590 1.00 88.69 90 ARG A CA 1
ATOM 698 C C . ARG A 1 90 ? 9.948 -8.359 -7.573 1.00 88.69 90 ARG A C 1
ATOM 700 O O . ARG A 1 90 ? 9.766 -8.332 -8.783 1.00 88.69 90 ARG A O 1
ATOM 707 N N . ARG A 1 91 ? 11.015 -8.960 -7.047 1.00 83.50 91 ARG A N 1
ATOM 708 C CA . ARG A 1 91 ? 12.113 -9.534 -7.856 1.00 83.50 91 ARG A CA 1
ATOM 709 C C . ARG A 1 91 ? 11.710 -10.703 -8.763 1.00 83.50 91 ARG A C 1
ATOM 711 O O . ARG A 1 91 ? 12.466 -11.052 -9.657 1.00 83.50 91 ARG A O 1
ATOM 718 N N . ALA A 1 92 ? 10.568 -11.334 -8.494 1.00 85.50 92 ALA A N 1
ATOM 719 C CA . ALA A 1 92 ? 10.039 -12.436 -9.296 1.00 85.50 92 ALA A CA 1
ATOM 720 C C . ALA A 1 92 ? 9.094 -11.968 -10.418 1.00 85.50 92 ALA A C 1
ATOM 722 O O . ALA A 1 92 ? 8.694 -12.779 -11.245 1.00 85.50 92 ALA A O 1
ATOM 723 N N . ASP A 1 93 ? 8.723 -10.684 -10.445 1.00 90.19 93 ASP A N 1
ATOM 724 C CA . ASP A 1 93 ? 7.847 -10.119 -11.468 1.00 90.19 93 ASP A CA 1
ATOM 725 C C . ASP A 1 93 ? 8.698 -9.529 -12.613 1.00 90.19 93 ASP A C 1
ATOM 727 O O . ASP A 1 93 ? 9.520 -8.634 -12.363 1.00 90.19 93 ASP A O 1
ATOM 731 N N . PRO A 1 94 ? 8.537 -10.002 -13.865 1.00 93.44 94 PRO A N 1
ATOM 732 C CA . PRO A 1 94 ? 9.302 -9.502 -15.007 1.00 93.44 94 PRO A CA 1
ATOM 733 C C . PRO A 1 94 ? 9.099 -8.007 -15.279 1.00 93.44 94 PRO A C 1
ATOM 735 O O . PRO A 1 94 ? 10.063 -7.314 -15.600 1.00 93.44 94 PRO A O 1
ATOM 738 N N . VAL A 1 95 ? 7.877 -7.492 -15.106 1.00 94.06 95 VAL A N 1
ATOM 739 C CA . VAL A 1 95 ? 7.543 -6.078 -15.338 1.00 94.06 95 VAL A CA 1
ATOM 740 C C . VAL A 1 95 ? 8.230 -5.204 -14.299 1.00 94.06 95 VAL A C 1
ATOM 742 O O . VAL A 1 95 ? 8.883 -4.219 -14.644 1.00 94.06 95 VAL A O 1
ATOM 745 N N . ALA A 1 96 ? 8.144 -5.591 -13.023 1.00 92.38 96 ALA A N 1
ATOM 746 C CA . ALA A 1 96 ? 8.832 -4.872 -11.954 1.00 92.38 96 ALA A CA 1
ATOM 747 C C . ALA A 1 96 ? 10.356 -4.909 -12.145 1.00 92.38 96 ALA A C 1
ATOM 749 O O . ALA A 1 96 ? 11.035 -3.905 -11.936 1.00 92.38 96 ALA A O 1
ATOM 750 N N . THR A 1 97 ? 10.896 -6.049 -12.582 1.00 94.25 97 THR A N 1
ATOM 751 C CA . THR A 1 97 ? 12.336 -6.230 -12.808 1.00 94.25 97 THR A CA 1
ATOM 752 C C . THR A 1 97 ? 12.854 -5.355 -13.949 1.00 94.25 97 THR A C 1
ATOM 754 O O . THR A 1 97 ? 13.864 -4.670 -13.770 1.00 94.25 97 THR A O 1
ATOM 757 N N . ALA A 1 98 ? 12.153 -5.328 -15.087 1.00 95.19 98 ALA A N 1
ATOM 758 C CA . ALA A 1 98 ? 12.486 -4.462 -16.217 1.00 95.19 98 ALA A CA 1
ATOM 759 C C . ALA A 1 98 ? 12.468 -2.986 -15.795 1.00 95.19 98 ALA A C 1
ATOM 761 O O . ALA A 1 98 ? 13.470 -2.281 -15.930 1.00 95.19 98 ALA A O 1
ATOM 762 N N . PHE A 1 99 ? 11.383 -2.562 -15.142 1.00 94.56 99 PHE A N 1
ATOM 763 C CA . PHE A 1 99 ? 11.241 -1.199 -14.649 1.00 94.56 99 PHE A CA 1
ATOM 764 C C . PHE A 1 99 ? 12.356 -0.801 -13.667 1.00 94.56 99 PHE A C 1
ATOM 766 O O . PHE A 1 99 ? 12.948 0.273 -13.791 1.00 94.56 99 PHE A O 1
ATOM 773 N N . VAL A 1 100 ? 12.680 -1.661 -12.694 1.00 93.31 100 VAL A N 1
ATOM 774 C CA . VAL A 1 100 ? 13.751 -1.410 -11.717 1.00 93.31 100 VAL A CA 1
ATOM 775 C C . VAL A 1 100 ? 15.116 -1.319 -12.394 1.00 93.31 100 VAL A C 1
ATOM 777 O O . VAL A 1 100 ? 15.937 -0.508 -11.967 1.00 93.31 100 VAL A O 1
ATOM 780 N N . SER A 1 101 ? 15.374 -2.131 -13.421 1.00 93.31 101 SER A N 1
ATOM 781 C CA . SER A 1 101 ? 16.626 -2.082 -14.181 1.00 93.31 101 SER A CA 1
ATOM 782 C C . SER A 1 101 ? 16.809 -0.725 -14.864 1.00 93.31 101 SER A C 1
ATOM 784 O O . SER A 1 101 ? 17.864 -0.105 -14.729 1.00 93.31 101 SER A O 1
ATOM 786 N N . GLU A 1 102 ? 15.756 -0.228 -15.510 1.00 93.19 102 GLU A N 1
ATOM 787 C CA . GLU A 1 102 ? 15.751 1.051 -16.228 1.00 93.19 102 GLU A CA 1
ATOM 788 C C . GLU A 1 102 ? 15.790 2.266 -15.285 1.00 93.19 102 GLU A C 1
ATOM 790 O O . GLU A 1 102 ? 16.440 3.266 -15.578 1.00 93.19 102 GLU A O 1
ATOM 795 N N . ASN A 1 103 ? 15.155 2.173 -14.111 1.00 91.88 103 ASN A N 1
ATOM 796 C CA . ASN A 1 103 ? 14.944 3.311 -13.203 1.00 91.88 103 ASN A CA 1
ATOM 797 C C . ASN A 1 103 ? 15.785 3.236 -11.915 1.00 91.88 103 ASN A C 1
ATOM 799 O O . ASN A 1 103 ? 15.558 3.976 -10.952 1.00 91.88 103 ASN A O 1
ATOM 803 N N . LYS A 1 104 ? 16.786 2.349 -11.867 1.00 87.94 104 LYS A N 1
ATOM 804 C CA . LYS A 1 104 ? 17.550 2.007 -10.653 1.00 87.94 104 LYS A CA 1
ATOM 805 C C . LYS A 1 104 ? 18.107 3.218 -9.905 1.00 87.94 104 LYS A C 1
ATOM 807 O O . LYS A 1 104 ? 18.041 3.266 -8.674 1.00 87.94 104 LYS A O 1
ATOM 812 N N . ALA A 1 105 ? 18.682 4.177 -10.630 1.00 88.44 105 ALA A N 1
ATOM 813 C CA . ALA A 1 105 ? 19.283 5.374 -10.044 1.00 88.44 105 ALA A CA 1
ATOM 814 C C . ALA A 1 105 ? 18.226 6.279 -9.391 1.00 88.44 105 ALA A C 1
ATOM 816 O O . ALA A 1 105 ? 18.393 6.693 -8.242 1.00 88.44 105 ALA A O 1
ATOM 817 N N . GLN A 1 106 ? 17.109 6.510 -10.085 1.00 88.81 106 GLN A N 1
ATOM 818 C CA . GLN A 1 106 ? 15.994 7.313 -9.588 1.00 88.81 106 GLN A CA 1
ATOM 819 C C . GLN A 1 106 ? 15.368 6.684 -8.339 1.00 88.81 106 GLN A C 1
ATOM 821 O O . GLN A 1 106 ? 15.184 7.366 -7.332 1.00 88.81 106 GLN A O 1
ATOM 826 N N . LEU A 1 107 ? 15.114 5.372 -8.365 1.00 88.69 107 LEU A N 1
ATOM 827 C CA . LEU A 1 107 ? 14.538 4.646 -7.232 1.00 88.69 107 LEU A CA 1
ATOM 828 C C . LEU A 1 107 ? 15.455 4.696 -6.002 1.00 88.69 107 LEU A C 1
ATOM 830 O O . LEU A 1 107 ? 14.992 4.958 -4.893 1.00 88.69 107 LEU A O 1
ATOM 834 N N . ARG A 1 108 ? 16.769 4.505 -6.180 1.00 85.94 108 ARG A N 1
ATOM 835 C CA . ARG A 1 108 ? 17.740 4.613 -5.077 1.00 85.94 108 ARG A CA 1
ATOM 836 C C . ARG A 1 108 ? 17.812 6.023 -4.500 1.00 85.94 108 ARG A C 1
ATOM 838 O O . ARG A 1 108 ? 17.845 6.157 -3.280 1.00 85.94 108 ARG A O 1
ATOM 845 N N . SER A 1 109 ? 17.815 7.048 -5.353 1.00 87.69 109 SER A N 1
ATOM 846 C CA . SER A 1 109 ? 17.833 8.449 -4.919 1.00 87.69 109 SER A CA 1
ATOM 847 C C . SER A 1 109 ? 16.584 8.795 -4.102 1.00 87.69 109 SER A C 1
ATOM 849 O O . SER A 1 109 ? 16.692 9.304 -2.984 1.00 87.69 109 SER A O 1
ATOM 851 N N . LEU A 1 110 ? 15.404 8.402 -4.592 1.00 87.94 110 LEU A N 1
ATOM 852 C CA . LEU A 1 110 ? 14.136 8.576 -3.885 1.00 87.94 110 LEU A CA 1
ATOM 853 C C . LEU A 1 110 ? 14.148 7.884 -2.513 1.00 87.94 110 LEU A C 1
ATOM 855 O O . LEU A 1 110 ? 13.789 8.491 -1.505 1.00 87.94 110 LEU A O 1
ATOM 859 N N . LEU A 1 111 ? 14.606 6.631 -2.436 1.00 86.25 111 LEU A N 1
ATOM 860 C CA . LEU A 1 111 ? 14.676 5.919 -1.159 1.00 86.25 111 LEU A CA 1
ATOM 861 C C . LEU A 1 111 ? 15.676 6.550 -0.182 1.00 86.25 111 LEU A C 1
ATOM 863 O O . LEU A 1 111 ? 15.380 6.647 1.009 1.00 86.25 111 LEU A O 1
ATOM 867 N N . ALA A 1 112 ? 16.836 6.994 -0.669 1.00 86.44 112 ALA A N 1
ATOM 868 C CA . ALA A 1 112 ? 17.851 7.644 0.155 1.00 86.44 112 ALA A CA 1
ATOM 869 C C . ALA A 1 112 ? 17.345 8.973 0.739 1.00 86.44 112 ALA A C 1
ATOM 871 O O . ALA A 1 112 ? 17.530 9.218 1.929 1.00 86.44 112 ALA A O 1
ATOM 872 N N . LYS A 1 113 ? 16.628 9.778 -0.058 1.00 86.88 113 LYS A N 1
ATOM 873 C CA . LYS A 1 113 ? 16.054 11.072 0.351 1.00 86.88 113 LYS A CA 1
ATOM 874 C C . LYS A 1 113 ? 15.100 10.964 1.546 1.00 86.88 113 LYS A C 1
ATOM 876 O O . LYS A 1 113 ? 15.032 11.874 2.371 1.00 86.88 113 LYS A O 1
ATOM 881 N N . HIS A 1 114 ? 14.361 9.860 1.652 1.00 81.06 114 HIS A N 1
ATOM 882 C CA . HIS A 1 114 ? 13.330 9.678 2.680 1.00 81.06 114 HIS A CA 1
ATOM 883 C C . HIS A 1 114 ? 13.711 8.693 3.793 1.00 81.06 114 HIS A C 1
ATOM 885 O O . HIS A 1 114 ? 12.982 8.587 4.777 1.00 81.06 114 HIS A O 1
ATOM 891 N N . ARG A 1 115 ? 14.868 8.024 3.702 1.00 74.75 115 ARG A N 1
ATOM 892 C CA . ARG A 1 115 ? 15.386 7.151 4.769 1.00 74.75 115 ARG A CA 1
ATOM 893 C C . ARG A 1 115 ? 15.577 7.883 6.113 1.00 74.75 115 ARG A C 1
ATOM 895 O O . ARG A 1 115 ? 15.109 7.342 7.110 1.00 74.75 115 ARG A O 1
ATOM 902 N N . PRO A 1 116 ? 16.144 9.106 6.179 1.00 66.06 116 PRO A N 1
ATOM 903 C CA . PRO A 1 116 ? 16.288 9.833 7.448 1.00 66.06 116 PRO A CA 1
ATOM 904 C C . PRO A 1 116 ? 14.946 10.222 8.080 1.00 66.06 116 PRO A C 1
ATOM 906 O O . PRO A 1 116 ? 14.810 10.255 9.297 1.00 66.06 116 PRO A O 1
ATOM 909 N N . LYS A 1 117 ? 13.917 10.469 7.257 1.00 62.59 117 LYS A N 1
ATOM 910 C CA . LYS A 1 117 ? 12.576 10.835 7.738 1.00 62.59 117 LYS A CA 1
ATOM 911 C C . LYS A 1 117 ? 11.883 9.682 8.470 1.00 62.59 117 LYS A C 1
ATOM 913 O O . LYS A 1 117 ? 11.048 9.939 9.326 1.00 62.59 117 LYS A O 1
ATOM 918 N N . LEU A 1 118 ? 12.227 8.430 8.158 1.00 60.84 118 LEU A N 1
ATOM 919 C CA . LEU A 1 118 ? 11.723 7.260 8.884 1.00 60.84 118 LEU A CA 1
ATOM 920 C C . LEU A 1 118 ? 12.351 7.123 10.270 1.00 60.84 118 LEU A C 1
ATOM 922 O O . LEU A 1 118 ? 11.638 6.782 11.207 1.00 60.84 118 LEU A O 1
ATOM 926 N N . GLU A 1 1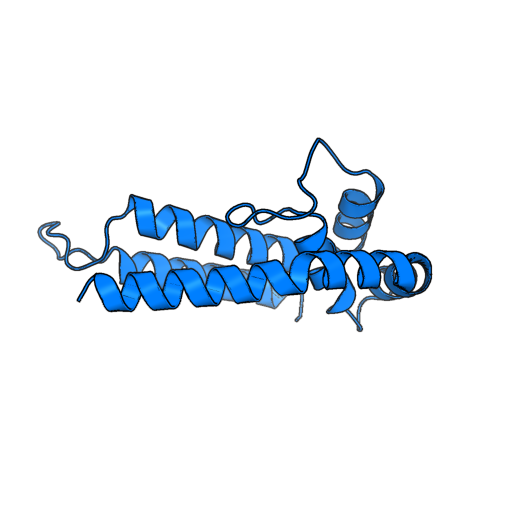19 ? 13.648 7.401 10.402 1.00 63.75 119 GLU A N 1
ATOM 927 C CA . GLU A 1 119 ? 14.323 7.367 11.705 1.00 63.75 119 GLU A CA 1
ATOM 928 C C . GLU A 1 119 ? 13.778 8.468 12.628 1.00 63.75 119 GLU A C 1
ATOM 930 O O . GLU A 1 119 ? 13.412 8.184 13.761 1.00 63.75 119 GLU A O 1
ATOM 935 N N . LEU A 1 120 ? 13.529 9.671 12.097 1.00 60.47 120 LEU A N 1
ATOM 936 C CA . LEU A 1 120 ? 12.888 10.760 12.850 1.00 60.47 120 LEU A CA 1
ATOM 937 C C . LEU A 1 120 ? 11.450 10.443 13.303 1.00 60.47 120 LEU A C 1
ATOM 939 O O . LEU A 1 120 ? 11.032 10.866 14.379 1.00 60.47 120 LEU A O 1
ATOM 943 N N . VAL A 1 121 ? 10.666 9.718 12.494 1.00 60.62 121 VAL A N 1
ATOM 944 C CA . VAL A 1 121 ? 9.321 9.267 12.906 1.00 60.62 121 VAL A CA 1
ATOM 945 C C . VAL A 1 121 ? 9.421 8.229 14.023 1.00 60.62 121 VAL A C 1
ATOM 947 O O . VAL A 1 121 ? 8.647 8.298 14.975 1.00 60.62 121 VAL A O 1
ATOM 950 N N . LYS A 1 122 ? 10.383 7.301 13.947 1.00 60.31 122 LYS A N 1
ATOM 951 C CA . LYS A 1 122 ? 10.622 6.328 15.022 1.00 60.31 122 LYS A CA 1
ATOM 952 C C . LYS A 1 122 ? 11.016 7.024 16.324 1.00 60.31 122 LYS A C 1
ATOM 954 O O . LYS A 1 122 ? 10.459 6.683 17.361 1.00 60.31 122 LYS A O 1
ATOM 959 N N . GLU A 1 123 ? 11.915 8.004 16.271 1.00 60.22 123 GLU A N 1
ATOM 960 C CA . GLU A 1 123 ? 12.379 8.751 17.449 1.00 60.22 123 GLU A CA 1
ATOM 961 C C . GLU A 1 123 ? 11.230 9.522 18.114 1.00 60.22 123 GLU A C 1
ATOM 963 O O . GLU A 1 123 ? 10.958 9.313 19.294 1.00 60.22 123 GLU A O 1
ATOM 968 N N . ARG A 1 124 ? 10.451 10.299 17.346 1.00 60.41 124 ARG A N 1
ATOM 969 C CA . ARG A 1 124 ? 9.310 11.062 17.891 1.00 60.41 124 ARG A CA 1
ATOM 970 C C . ARG A 1 124 ? 8.215 10.185 18.495 1.00 60.41 124 ARG A C 1
ATOM 972 O O . ARG A 1 124 ? 7.633 10.550 19.511 1.00 60.41 124 ARG A O 1
ATOM 979 N N . HIS A 1 125 ? 7.915 9.042 17.876 1.00 56.28 125 HIS A N 1
ATOM 980 C CA . HIS A 1 125 ? 6.925 8.108 18.419 1.00 56.28 125 HIS A CA 1
ATOM 981 C C . HIS A 1 125 ? 7.443 7.406 19.682 1.00 56.28 125 HIS A C 1
ATOM 983 O O . HIS A 1 125 ? 6.661 7.139 20.587 1.00 56.28 125 HIS A O 1
ATOM 989 N N . SER A 1 126 ? 8.751 7.145 19.772 1.00 58.09 126 SER A N 1
ATOM 990 C CA . SER A 1 126 ? 9.367 6.573 20.977 1.00 58.09 126 SER A CA 1
ATOM 991 C C . SER A 1 126 ? 9.288 7.547 22.156 1.00 58.09 126 SER A C 1
ATOM 993 O O . SER A 1 126 ? 8.948 7.143 23.262 1.00 58.09 126 SER A O 1
ATOM 995 N N . GLU A 1 127 ? 9.527 8.837 21.913 1.00 52.88 127 GLU A N 1
ATOM 996 C CA . GLU A 1 127 ? 9.416 9.885 22.936 1.00 52.88 127 GLU A CA 1
ATOM 997 C C . GLU A 1 127 ? 7.966 10.121 23.385 1.00 52.88 127 GLU A C 1
ATOM 999 O O . GLU A 1 127 ? 7.719 10.246 24.580 1.00 52.88 127 GLU A O 1
ATOM 1004 N N . GLN A 1 128 ? 6.996 10.113 22.461 1.00 54.03 128 GLN A N 1
ATOM 1005 C CA . GLN A 1 128 ? 5.574 10.289 22.797 1.00 54.03 128 GLN A CA 1
ATOM 1006 C C . GLN A 1 128 ? 4.988 9.125 23.599 1.00 54.03 128 GLN A C 1
ATOM 1008 O O . GLN A 1 128 ? 4.173 9.354 24.490 1.00 54.03 128 GLN A O 1
ATOM 1013 N N . ILE A 1 129 ? 5.406 7.888 23.309 1.00 53.09 129 ILE A N 1
ATOM 1014 C CA . ILE A 1 129 ? 5.012 6.720 24.106 1.00 53.09 129 ILE A CA 1
ATOM 1015 C C . ILE A 1 129 ? 5.601 6.838 25.516 1.00 53.09 129 ILE A C 1
ATOM 1017 O O . ILE A 1 129 ? 4.898 6.584 26.483 1.00 53.09 129 ILE A O 1
ATOM 1021 N N . LEU A 1 130 ? 6.853 7.282 25.655 1.00 46.34 130 LEU A N 1
ATOM 1022 C CA . LEU A 1 130 ? 7.508 7.426 26.960 1.00 46.34 130 LEU A CA 1
ATOM 1023 C C . LEU A 1 130 ? 7.017 8.631 27.781 1.00 46.34 130 LEU A C 1
ATOM 1025 O O . LEU A 1 130 ? 7.169 8.618 28.996 1.00 46.34 130 LEU A O 1
ATOM 1029 N N . SER A 1 131 ? 6.432 9.655 27.154 1.00 48.62 131 SER A N 1
ATOM 1030 C CA . SER A 1 131 ? 5.861 10.819 27.853 1.00 48.62 131 SER A CA 1
ATOM 1031 C C . SER A 1 131 ? 4.378 10.676 28.216 1.00 48.62 131 SER A C 1
ATOM 1033 O O . SER A 1 131 ? 3.827 11.562 28.866 1.00 48.62 131 SER A O 1
ATOM 1035 N N . GLY A 1 132 ? 3.712 9.626 27.723 1.00 43.97 132 GLY A N 1
ATOM 1036 C CA . GLY A 1 132 ? 2.286 9.349 27.937 1.00 43.97 132 GLY A CA 1
ATOM 1037 C C . GLY A 1 132 ? 1.993 8.263 28.979 1.00 43.97 132 GLY A C 1
ATOM 1038 O O . GLY A 1 132 ? 0.826 7.903 29.134 1.00 43.97 132 GLY A O 1
ATOM 1039 N N . PHE A 1 133 ? 3.025 7.748 29.657 1.00 42.00 133 PHE A N 1
ATOM 1040 C CA . PHE A 1 133 ? 2.934 6.825 30.794 1.00 42.00 133 PHE A CA 1
ATOM 1041 C C . PHE A 1 133 ? 3.388 7.504 32.086 1.00 42.00 133 PHE A C 1
ATOM 1043 O O . PHE A 1 133 ? 4.407 8.230 32.042 1.00 42.00 133 PHE A O 1
#

Radius of gyration: 17.56 Å; chains: 1; bounding box: 42×29×47 Å